Protein AF-A0A661QXN3-F1 (afdb_monomer_lite)

Secondary structure (DSSP, 8-state):
-------HHHHHHHHHS-GGGHHHHHHHHHHHHH-SS-HHHHHHHHHHHS-GGGHHHHHHHHHHHHHHHHHT----PPPTT------

Foldseek 3Di:
DDDDDDPLQVLLCVFQVDSVLSVLLQQLLCCLQQVLDDLVVVLVVVLVPDPPVCSVSSSRSSVSSNVSNVVVPDDPHDHPPPDDDDD

Sequence (87 aa):
RRSIGIPFTEIARKEVGKDLVANMVALGALTCLTKAVSPQGVEKTLLSKVPKGTVEMNQKAFKAGMSAVRKLGRLDLPKPGQVEEEL

Radius of gyration: 13.75 Å; chains: 1; bounding box: 29×25×39 Å

pLDDT: mean 87.98, std 16.82, range [36.94, 98.56]

Structure (mmCIF, N/CA/C/O backbone):
data_AF-A0A661QXN3-F1
#
_entry.id   AF-A0A661QXN3-F1
#
loop_
_atom_site.group_PDB
_atom_site.id
_atom_site.type_symbol
_atom_site.label_atom_id
_atom_site.label_alt_id
_atom_site.label_comp_id
_atom_site.label_asym_id
_atom_site.label_entity_id
_atom_site.label_seq_id
_atom_site.pdbx_PDB_ins_code
_atom_site.Cartn_x
_atom_site.Cartn_y
_atom_site.Cartn_z
_atom_site.occupancy
_atom_site.B_iso_or_equiv
_atom_site.auth_seq_id
_atom_site.auth_comp_id
_atom_site.auth_asym_id
_atom_site.auth_atom_id
_atom_site.pdbx_PDB_model_num
ATOM 1 N N . ARG A 1 1 ? 6.491 -1.796 -25.009 1.00 72.19 1 ARG A N 1
ATOM 2 C CA . ARG A 1 1 ? 5.799 -1.306 -23.787 1.00 72.19 1 ARG A CA 1
ATOM 3 C C . ARG A 1 1 ? 6.057 -2.310 -22.661 1.00 72.19 1 ARG A C 1
ATOM 5 O O . ARG A 1 1 ? 5.852 -3.490 -22.906 1.00 72.19 1 ARG A O 1
ATOM 12 N N . ARG A 1 2 ? 6.563 -1.900 -21.488 1.00 79.94 2 ARG A N 1
ATOM 13 C CA . ARG A 1 2 ? 6.705 -2.800 -20.319 1.00 79.94 2 ARG A CA 1
ATOM 14 C C . ARG A 1 2 ? 5.403 -2.772 -19.507 1.00 79.94 2 ARG A C 1
ATOM 16 O O . ARG A 1 2 ? 4.819 -1.702 -19.361 1.00 79.94 2 ARG A O 1
ATOM 23 N N . SER A 1 3 ? 4.950 -3.918 -19.002 1.00 85.50 3 SER A N 1
ATOM 24 C CA . SER A 1 3 ? 3.720 -4.042 -18.205 1.00 85.50 3 SER A CA 1
ATOM 25 C C . SER A 1 3 ? 3.933 -4.993 -17.034 1.00 85.50 3 SER A C 1
ATOM 27 O O . SER A 1 3 ? 4.518 -6.059 -17.210 1.00 85.50 3 SER A O 1
ATOM 29 N N . ILE A 1 4 ? 3.437 -4.620 -15.855 1.00 88.50 4 ILE A N 1
ATOM 30 C CA . ILE A 1 4 ? 3.522 -5.425 -14.632 1.00 88.50 4 ILE A CA 1
ATOM 31 C C . ILE A 1 4 ? 2.109 -5.535 -14.065 1.00 88.50 4 ILE A C 1
ATOM 33 O O . ILE A 1 4 ? 1.497 -4.523 -13.730 1.00 88.50 4 ILE A O 1
ATOM 37 N N . GLY A 1 5 ? 1.586 -6.757 -13.981 1.00 92.25 5 GLY A N 1
ATOM 38 C CA . GLY A 1 5 ? 0.293 -7.021 -13.359 1.00 92.25 5 GLY A CA 1
ATOM 39 C C . GLY A 1 5 ? 0.440 -7.139 -11.845 1.00 92.25 5 GLY A C 1
ATOM 40 O O . GLY A 1 5 ? 1.200 -7.979 -11.370 1.00 92.25 5 GLY A O 1
ATOM 41 N N . ILE A 1 6 ? -0.292 -6.319 -11.087 1.00 94.88 6 ILE A N 1
ATOM 42 C CA . ILE A 1 6 ? -0.378 -6.430 -9.626 1.00 94.88 6 ILE A CA 1
ATOM 43 C C . ILE A 1 6 ? -1.863 -6.416 -9.230 1.00 94.88 6 ILE A C 1
ATOM 45 O O . ILE A 1 6 ? -2.553 -5.436 -9.520 1.00 94.88 6 ILE A O 1
ATOM 49 N N . PRO A 1 7 ? -2.387 -7.470 -8.575 1.00 96.50 7 PRO A N 1
ATOM 50 C CA . PRO A 1 7 ? -3.811 -7.579 -8.264 1.00 96.50 7 PRO A CA 1
ATOM 51 C C . PRO A 1 7 ? -4.172 -6.784 -6.996 1.00 96.50 7 PRO A C 1
ATOM 53 O O . PRO A 1 7 ? -4.388 -7.347 -5.923 1.00 96.50 7 PRO A O 1
ATOM 56 N N . PHE A 1 8 ? -4.225 -5.451 -7.096 1.00 98.06 8 PHE A N 1
ATOM 57 C CA . PHE A 1 8 ? -4.375 -4.556 -5.935 1.00 98.06 8 PHE A CA 1
ATOM 58 C C . PHE A 1 8 ? -5.609 -4.844 -5.072 1.00 98.06 8 PHE A C 1
ATOM 60 O O . PHE A 1 8 ? -5.492 -4.913 -3.850 1.00 98.06 8 PHE A O 1
ATOM 67 N N . THR A 1 9 ? -6.777 -5.046 -5.687 1.00 98.06 9 THR A N 1
ATOM 68 C CA . THR A 1 9 ? -8.026 -5.330 -4.961 1.00 98.06 9 THR A CA 1
ATOM 69 C C . THR A 1 9 ? -7.971 -6.673 -4.239 1.00 98.06 9 THR A C 1
ATOM 71 O O . THR A 1 9 ? -8.427 -6.788 -3.106 1.00 98.06 9 THR A O 1
ATOM 74 N N . GLU A 1 10 ? -7.364 -7.687 -4.855 1.00 98.25 10 GLU A N 1
ATOM 75 C CA . GLU A 1 10 ? -7.195 -8.996 -4.224 1.00 98.25 10 GLU A CA 1
ATOM 76 C C . GLU A 1 10 ? -6.255 -8.916 -3.018 1.00 98.25 10 GLU A C 1
ATOM 78 O O . GLU A 1 10 ? -6.566 -9.455 -1.957 1.00 98.25 10 GLU A O 1
ATOM 83 N N . ILE A 1 11 ? -5.138 -8.194 -3.153 1.00 98.06 11 ILE A N 1
ATOM 84 C CA . ILE A 1 11 ? -4.202 -7.950 -2.050 1.00 98.06 11 ILE A CA 1
ATOM 85 C C . ILE A 1 11 ? -4.907 -7.194 -0.918 1.00 98.06 11 ILE A C 1
ATOM 87 O O . ILE A 1 11 ? -4.782 -7.581 0.239 1.00 98.06 11 ILE A O 1
ATOM 91 N N . ALA A 1 12 ? -5.691 -6.160 -1.230 1.00 98.31 12 ALA A N 1
ATOM 92 C CA . ALA A 1 12 ? -6.453 -5.410 -0.232 1.00 98.31 12 ALA A CA 1
ATOM 93 C C . ALA A 1 12 ? -7.441 -6.307 0.534 1.00 98.31 12 ALA A C 1
ATOM 95 O O . ALA A 1 12 ? -7.500 -6.265 1.767 1.00 98.31 12 ALA A O 1
ATOM 96 N N . ARG A 1 13 ? -8.157 -7.186 -0.179 1.00 98.31 13 ARG A N 1
ATOM 97 C CA . ARG A 1 13 ? -9.067 -8.168 0.423 1.00 98.31 13 ARG A CA 1
ATOM 98 C C . ARG A 1 13 ? -8.326 -9.173 1.306 1.00 98.31 13 ARG A C 1
ATOM 100 O O . ARG A 1 13 ? -8.756 -9.407 2.429 1.00 98.31 13 ARG A O 1
ATOM 107 N N . LYS A 1 14 ? -7.214 -9.742 0.831 1.00 97.94 14 LYS A N 1
ATOM 108 C CA . LYS A 1 14 ? -6.447 -10.774 1.552 1.00 97.94 14 LYS A CA 1
ATOM 109 C C . LYS A 1 14 ? -5.710 -10.227 2.774 1.00 97.94 14 LYS A C 1
ATOM 111 O O . LYS A 1 14 ? -5.724 -10.852 3.827 1.00 97.94 14 LYS A O 1
ATOM 116 N N . GLU A 1 15 ? -5.082 -9.064 2.643 1.00 97.31 15 GLU A N 1
ATOM 117 C CA . GLU A 1 15 ? -4.225 -8.502 3.691 1.00 97.31 15 GLU A CA 1
ATOM 118 C C . GLU A 1 15 ? -5.014 -7.657 4.695 1.00 97.31 15 GLU A C 1
ATOM 120 O O . GLU A 1 15 ? -4.660 -7.603 5.872 1.00 97.31 15 GLU A O 1
ATOM 125 N N . VAL A 1 16 ? -6.079 -6.979 4.261 1.00 96.81 16 VAL A N 1
ATOM 126 C CA . VAL A 1 16 ? -6.797 -5.991 5.087 1.00 96.81 16 VAL A CA 1
ATOM 127 C C . VAL A 1 16 ? -8.281 -6.329 5.263 1.00 96.81 16 VAL A C 1
ATOM 129 O O . VAL A 1 16 ? -8.934 -5.771 6.142 1.00 96.81 16 VAL A O 1
ATOM 132 N N . GLY A 1 17 ? -8.829 -7.249 4.466 1.00 96.38 17 GLY A N 1
ATOM 133 C CA . GLY A 1 17 ? -10.247 -7.620 4.521 1.00 96.38 17 GLY A CA 1
ATOM 134 C C . GLY A 1 17 ? -11.185 -6.595 3.879 1.00 96.38 17 GLY A C 1
ATOM 135 O O . GLY A 1 17 ? -12.397 -6.696 4.054 1.00 96.38 17 GLY A O 1
ATOM 136 N N . LYS A 1 18 ? -10.659 -5.585 3.168 1.00 94.00 18 LYS A N 1
ATOM 137 C CA . LYS A 1 18 ? -11.453 -4.479 2.605 1.00 94.00 18 LYS A CA 1
ATOM 138 C C . LYS A 1 18 ? -10.947 -4.060 1.228 1.00 94.00 18 LYS A C 1
ATOM 140 O O . LYS A 1 18 ? -9.813 -3.620 1.100 1.00 94.00 18 LYS A O 1
ATOM 145 N N . ASP A 1 19 ? -11.821 -4.076 0.227 1.00 95.19 19 ASP A N 1
ATOM 146 C CA . ASP A 1 19 ? -11.482 -3.638 -1.139 1.00 95.19 19 ASP A CA 1
ATOM 147 C C . ASP A 1 19 ? -11.237 -2.128 -1.238 1.00 95.19 19 ASP A C 1
ATOM 149 O O . ASP A 1 19 ? -10.428 -1.675 -2.042 1.00 95.19 19 ASP A O 1
ATOM 153 N N . LEU A 1 20 ? -11.899 -1.355 -0.371 1.00 95.62 20 LEU A N 1
ATOM 154 C CA . LEU A 1 20 ? -11.790 0.104 -0.245 1.00 95.62 20 LEU A CA 1
ATOM 155 C C . LEU A 1 20 ? -10.334 0.603 -0.212 1.00 95.62 20 LEU A C 1
ATOM 157 O O . LEU A 1 20 ? -10.055 1.684 -0.718 1.00 95.62 20 LEU A O 1
ATOM 161 N N . VAL A 1 21 ? -9.407 -0.163 0.372 1.00 97.62 21 VAL A N 1
ATOM 162 C CA . VAL A 1 21 ? -8.002 0.255 0.524 1.00 97.62 21 VAL A CA 1
ATOM 163 C C . VAL A 1 21 ? -7.099 -0.195 -0.634 1.00 97.62 21 VAL A C 1
ATOM 165 O O . VAL A 1 21 ? -5.875 -0.104 -0.534 1.00 97.62 21 VAL A O 1
ATOM 168 N N . ALA A 1 22 ? -7.662 -0.663 -1.753 1.00 98.19 22 ALA A N 1
ATOM 169 C CA . ALA A 1 22 ? -6.895 -1.062 -2.937 1.00 98.19 22 ALA A CA 1
ATOM 170 C C . ALA A 1 22 ? -6.028 0.074 -3.505 1.00 98.19 22 ALA A C 1
ATOM 172 O O . ALA A 1 22 ? -4.914 -0.168 -3.968 1.00 98.19 22 ALA A O 1
ATOM 173 N N . ASN A 1 23 ? -6.489 1.323 -3.414 1.00 97.62 23 ASN A N 1
ATOM 174 C CA . ASN A 1 23 ? -5.703 2.496 -3.798 1.00 97.62 23 ASN A CA 1
ATOM 175 C C . ASN A 1 23 ? -4.426 2.650 -2.952 1.00 97.62 23 ASN A C 1
ATOM 177 O O . ASN A 1 23 ? -3.374 2.979 -3.491 1.00 97.62 23 ASN A O 1
ATOM 181 N N . MET A 1 24 ? -4.477 2.354 -1.652 1.00 98.31 24 MET A N 1
ATOM 182 C CA . MET A 1 24 ? -3.299 2.376 -0.783 1.00 98.31 24 MET A CA 1
ATOM 183 C C . MET A 1 24 ? -2.309 1.274 -1.150 1.00 98.31 24 MET A C 1
ATOM 185 O O . MET A 1 24 ? -1.104 1.523 -1.158 1.00 98.31 24 MET A O 1
ATOM 189 N N . VAL A 1 25 ? -2.803 0.084 -1.514 1.00 98.50 25 VAL A N 1
ATOM 190 C CA . VAL A 1 25 ? -1.959 -0.989 -2.065 1.00 98.50 25 VAL A CA 1
ATOM 191 C C . VAL A 1 25 ? -1.281 -0.518 -3.354 1.00 98.50 25 VAL A C 1
ATOM 193 O O . VAL A 1 25 ? -0.069 -0.672 -3.502 1.00 98.50 25 VAL A O 1
ATOM 196 N N . ALA A 1 26 ? -2.028 0.108 -4.265 1.00 97.94 26 ALA A N 1
ATOM 197 C CA . ALA A 1 26 ? -1.476 0.642 -5.506 1.00 97.94 26 ALA A CA 1
ATOM 198 C C . ALA A 1 26 ? -0.396 1.706 -5.247 1.00 97.94 26 ALA A C 1
ATOM 200 O O . ALA A 1 26 ? 0.687 1.634 -5.826 1.00 97.94 26 ALA A O 1
ATOM 201 N N . LEU A 1 27 ? -0.641 2.646 -4.328 1.00 98.00 27 LEU A N 1
ATOM 202 C CA . LEU A 1 27 ? 0.330 3.678 -3.953 1.00 98.00 27 LEU A CA 1
ATOM 203 C C . LEU A 1 27 ? 1.601 3.072 -3.351 1.00 98.00 27 LEU A C 1
ATOM 205 O O . LEU A 1 27 ? 2.698 3.436 -3.766 1.00 98.00 27 LEU A O 1
ATOM 209 N N . GLY A 1 28 ? 1.475 2.098 -2.447 1.00 97.88 28 GLY A N 1
ATOM 210 C CA . GLY A 1 28 ? 2.628 1.387 -1.890 1.00 97.88 28 GLY A CA 1
ATOM 211 C C . GLY A 1 28 ? 3.449 0.659 -2.952 1.00 97.88 28 GLY A C 1
ATOM 212 O O . GLY A 1 28 ? 4.682 0.723 -2.946 1.00 97.88 28 GLY A O 1
ATOM 213 N N . ALA A 1 29 ? 2.774 0.010 -3.904 1.00 96.75 29 ALA A N 1
ATOM 214 C CA . ALA A 1 29 ? 3.430 -0.642 -5.029 1.00 96.75 29 ALA A CA 1
ATOM 215 C C . ALA A 1 29 ? 4.173 0.377 -5.905 1.00 96.75 29 ALA A C 1
ATOM 217 O O . ALA A 1 29 ? 5.367 0.214 -6.144 1.00 96.75 29 ALA A O 1
ATOM 218 N N . LEU A 1 30 ? 3.512 1.463 -6.315 1.00 95.38 30 LEU A N 1
ATOM 219 C CA . LEU A 1 30 ? 4.116 2.514 -7.137 1.00 95.38 30 LEU A CA 1
ATOM 220 C C . LEU A 1 30 ? 5.318 3.162 -6.449 1.00 95.38 30 LEU A C 1
ATOM 222 O O . LEU A 1 30 ? 6.359 3.320 -7.082 1.00 95.38 30 LEU A O 1
ATOM 226 N N . THR A 1 31 ? 5.221 3.478 -5.156 1.00 96.31 31 THR A N 1
ATOM 227 C CA . THR A 1 31 ? 6.338 4.042 -4.386 1.00 96.31 31 THR A CA 1
ATOM 228 C C . THR A 1 31 ? 7.541 3.099 -4.356 1.00 96.31 31 THR A C 1
ATOM 230 O O . THR A 1 31 ? 8.675 3.536 -4.550 1.00 96.31 31 THR A O 1
ATOM 233 N N . CYS A 1 32 ? 7.312 1.798 -4.154 1.00 94.12 32 CYS A N 1
ATOM 234 C CA . CYS A 1 32 ? 8.390 0.809 -4.156 1.00 94.12 32 CYS A CA 1
ATOM 235 C C . CYS A 1 32 ? 8.983 0.583 -5.555 1.00 94.12 32 CYS A C 1
ATOM 237 O O . CYS A 1 32 ? 10.187 0.352 -5.681 1.00 94.12 32 CYS A O 1
ATOM 239 N N . LEU A 1 33 ? 8.137 0.622 -6.585 1.00 92.38 33 LEU A N 1
ATOM 240 C CA . LEU A 1 33 ? 8.501 0.350 -7.969 1.00 92.38 33 LEU A CA 1
ATOM 241 C C . LEU A 1 33 ? 9.322 1.497 -8.563 1.00 92.38 33 LEU A C 1
ATOM 243 O O . LEU A 1 33 ? 10.421 1.281 -9.061 1.00 92.38 33 LEU A O 1
ATOM 247 N N . THR A 1 34 ? 8.813 2.724 -8.489 1.00 91.56 34 THR A N 1
ATOM 248 C CA . THR A 1 34 ? 9.424 3.870 -9.178 1.00 91.56 34 THR A CA 1
ATOM 249 C C . THR A 1 34 ? 10.629 4.430 -8.435 1.00 91.56 34 THR A C 1
ATOM 251 O O . THR A 1 34 ? 11.510 5.008 -9.063 1.00 91.56 34 THR A O 1
ATOM 254 N N . LYS A 1 35 ? 10.668 4.290 -7.100 1.00 89.94 35 LYS A N 1
ATOM 255 C CA . LYS A 1 35 ? 11.666 4.930 -6.223 1.00 89.94 35 LYS A CA 1
ATOM 256 C C . LYS A 1 35 ? 11.773 6.451 -6.432 1.00 89.94 35 LYS A C 1
ATOM 258 O O . LYS A 1 35 ? 12.784 7.043 -6.069 1.00 89.94 35 LYS A O 1
ATOM 263 N N . ALA A 1 36 ? 10.741 7.079 -7.001 1.00 92.56 36 ALA A N 1
ATOM 264 C CA . ALA A 1 36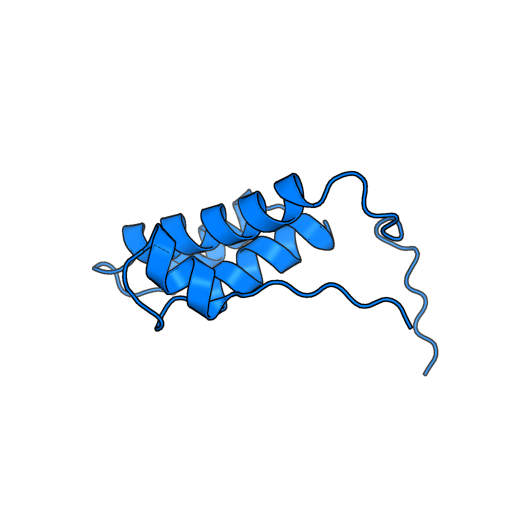 ? 10.726 8.510 -7.301 1.00 92.56 36 ALA A CA 1
ATOM 265 C C . ALA A 1 36 ? 10.675 9.377 -6.031 1.00 92.56 36 ALA A C 1
ATOM 267 O O . ALA A 1 36 ? 11.079 10.533 -6.039 1.00 92.56 36 ALA A O 1
ATOM 268 N N . VAL A 1 37 ? 10.172 8.809 -4.934 1.00 92.69 37 VAL A N 1
ATOM 269 C CA . VAL A 1 37 ? 9.976 9.471 -3.641 1.00 92.69 37 VAL A CA 1
ATOM 270 C C . VAL A 1 37 ? 10.305 8.507 -2.502 1.00 92.69 37 VAL A C 1
ATOM 272 O O . VAL A 1 37 ? 10.272 7.286 -2.676 1.00 92.69 37 VAL A O 1
ATOM 275 N N . SER A 1 38 ? 10.612 9.042 -1.316 1.00 95.19 38 SER A N 1
ATOM 276 C CA . SER A 1 38 ? 10.910 8.210 -0.148 1.00 95.19 38 SER A CA 1
ATOM 277 C C . SER A 1 38 ? 9.646 7.503 0.373 1.00 95.19 38 SER A C 1
ATOM 279 O O . SER A 1 38 ? 8.615 8.155 0.569 1.00 95.19 38 SER A O 1
ATOM 281 N N . PRO A 1 39 ? 9.698 6.185 0.663 1.00 94.88 39 PRO A N 1
ATOM 282 C CA . PRO A 1 39 ? 8.555 5.463 1.223 1.00 94.88 39 PRO A CA 1
ATOM 283 C C . PRO A 1 39 ? 8.016 6.084 2.513 1.00 94.88 39 PRO A C 1
ATOM 285 O O . PRO A 1 39 ? 6.806 6.193 2.685 1.00 94.88 39 PRO A O 1
ATOM 288 N N . GLN A 1 40 ? 8.910 6.552 3.384 1.00 96.31 40 GLN A N 1
ATOM 289 C CA . GLN A 1 40 ? 8.560 7.169 4.662 1.00 96.31 40 GLN A CA 1
ATOM 290 C C . GLN A 1 40 ? 7.818 8.500 4.472 1.00 96.31 40 GLN A C 1
ATOM 292 O O . GLN A 1 40 ? 6.866 8.785 5.199 1.00 96.31 40 GLN A O 1
ATOM 297 N N . GLY A 1 41 ? 8.234 9.315 3.494 1.00 96.62 41 GLY A N 1
ATOM 298 C CA . GLY A 1 41 ? 7.588 10.593 3.191 1.00 96.62 41 GLY A CA 1
ATOM 299 C C . GLY A 1 41 ? 6.179 10.405 2.633 1.00 96.62 41 GLY A C 1
ATOM 300 O O . GLY A 1 41 ? 5.245 11.096 3.055 1.00 96.62 41 GLY A O 1
ATOM 301 N N . VAL A 1 42 ? 6.012 9.421 1.742 1.00 96.69 42 VAL A N 1
ATOM 302 C CA . VAL A 1 42 ? 4.698 9.045 1.207 1.00 96.69 42 VAL A CA 1
ATOM 303 C C . VAL A 1 42 ? 3.805 8.505 2.317 1.00 96.69 42 VAL A C 1
ATOM 305 O O . VAL A 1 42 ? 2.705 9.019 2.497 1.00 96.69 42 VAL A O 1
ATOM 308 N N . GLU A 1 43 ? 4.279 7.537 3.104 1.00 97.19 43 GLU A N 1
ATOM 309 C CA . GLU A 1 43 ? 3.507 6.936 4.198 1.00 97.19 43 GLU A CA 1
ATOM 310 C C . GLU A 1 43 ? 3.019 8.007 5.181 1.00 97.19 43 GLU A C 1
ATOM 312 O O . GLU A 1 43 ? 1.822 8.103 5.446 1.00 97.19 43 GLU A O 1
ATOM 317 N N . LYS A 1 44 ? 3.910 8.891 5.648 1.00 97.19 44 LYS A N 1
ATOM 318 C CA . LYS A 1 44 ? 3.544 9.989 6.556 1.00 97.19 44 LYS A CA 1
ATOM 319 C C . LYS A 1 44 ? 2.481 10.910 5.952 1.00 97.19 44 LYS A C 1
ATOM 321 O O . LYS A 1 44 ? 1.509 11.255 6.625 1.00 97.19 44 LYS A O 1
ATOM 326 N N . THR A 1 45 ? 2.656 11.303 4.690 1.00 97.12 45 THR A N 1
ATOM 327 C CA . THR A 1 45 ? 1.719 12.198 3.996 1.00 97.12 45 THR A CA 1
ATOM 328 C C . THR A 1 45 ? 0.351 11.546 3.831 1.00 97.12 45 THR A C 1
ATOM 330 O O . THR A 1 45 ? -0.659 12.162 4.172 1.00 97.12 45 THR A O 1
ATOM 333 N N . LEU A 1 46 ? 0.302 10.290 3.382 1.00 96.19 46 LEU A N 1
ATOM 334 C CA . LEU A 1 46 ? -0.954 9.569 3.196 1.00 96.19 46 LEU A CA 1
ATOM 335 C C . LEU A 1 46 ? -1.694 9.382 4.524 1.00 96.19 46 LEU A C 1
ATOM 337 O O . LEU A 1 46 ? -2.879 9.699 4.610 1.00 96.19 46 LEU A O 1
ATOM 341 N N . LEU A 1 47 ? -1.001 8.949 5.582 1.00 96.44 47 LEU A N 1
ATOM 342 C CA . LEU A 1 47 ? -1.630 8.717 6.886 1.00 96.44 47 LEU A CA 1
ATOM 343 C C . LEU A 1 47 ? -2.155 10.005 7.540 1.00 96.44 47 LEU A C 1
ATOM 345 O O . LEU A 1 47 ? -3.109 9.946 8.309 1.00 96.44 47 LEU A O 1
ATOM 349 N N . SER A 1 48 ? -1.602 11.173 7.193 1.00 97.00 48 SER A N 1
ATOM 350 C CA . SER A 1 48 ? -2.141 12.470 7.634 1.00 97.00 48 SER A CA 1
ATOM 351 C C . SER A 1 48 ? -3.461 12.867 6.958 1.00 97.00 48 SER A C 1
ATOM 353 O O . SER A 1 48 ? -4.155 13.758 7.448 1.00 97.00 48 SER A O 1
ATOM 355 N N . LYS A 1 49 ? -3.804 12.236 5.827 1.00 96.31 49 LYS A N 1
ATOM 356 C CA . LYS A 1 49 ? -4.986 12.562 5.012 1.00 96.31 49 LYS A CA 1
ATOM 357 C C . LYS A 1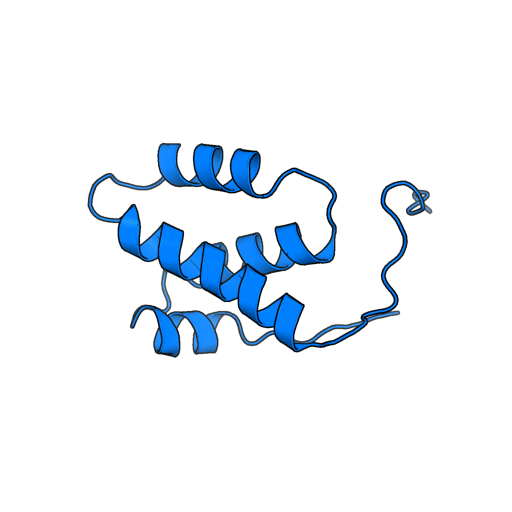 49 ? -6.142 11.581 5.198 1.00 96.31 49 LYS A C 1
ATOM 359 O O . LYS A 1 49 ? -7.271 11.923 4.857 1.00 96.31 49 LYS A O 1
ATOM 364 N N . V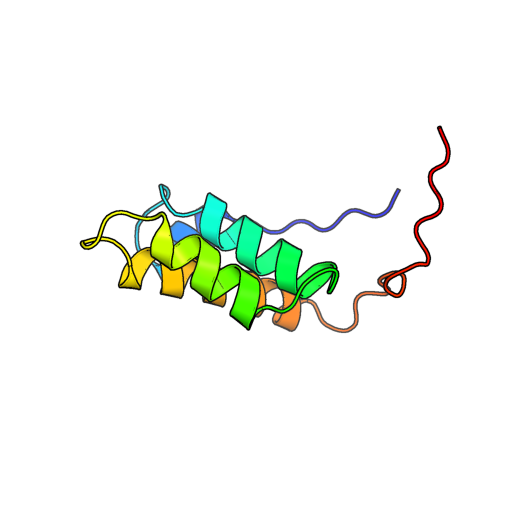AL A 1 50 ? -5.887 10.382 5.723 1.00 95.81 50 VAL A N 1
ATOM 365 C CA . VAL A 1 50 ? -6.940 9.384 5.964 1.00 95.81 50 VAL A CA 1
ATOM 366 C C . VAL A 1 50 ? -7.693 9.665 7.274 1.00 95.81 50 VAL A C 1
ATOM 368 O O . VAL A 1 50 ? -7.120 10.225 8.211 1.00 95.81 50 VAL A O 1
ATOM 371 N N . PRO A 1 51 ? -8.970 9.257 7.398 1.00 96.06 51 PRO A N 1
ATOM 372 C CA . PRO A 1 51 ? -9.708 9.365 8.654 1.00 96.06 51 PRO A CA 1
ATOM 373 C C . PRO A 1 51 ? -8.990 8.655 9.810 1.00 96.06 51 PRO A C 1
ATOM 375 O O . PRO A 1 51 ? -8.491 7.540 9.637 1.00 96.06 51 PRO A O 1
ATOM 378 N N . LYS A 1 52 ? -9.009 9.253 11.012 1.00 93.94 52 LYS A N 1
ATOM 379 C CA . LYS A 1 52 ? -8.299 8.743 12.206 1.00 93.94 52 LYS A CA 1
ATOM 380 C C . LYS A 1 52 ? -8.594 7.267 12.508 1.00 93.94 52 LYS A C 1
ATOM 382 O O . LYS A 1 52 ? -7.675 6.508 12.789 1.00 93.94 52 LYS A O 1
ATOM 387 N N . GLY A 1 53 ? -9.850 6.834 12.364 1.00 95.94 53 GLY A N 1
ATOM 388 C CA . GLY A 1 53 ? -10.266 5.438 12.576 1.00 95.94 53 GLY A CA 1
ATOM 389 C C . GLY A 1 53 ? -9.799 4.445 11.501 1.00 95.94 53 GLY A C 1
ATOM 390 O O . GLY A 1 53 ? -10.155 3.272 11.555 1.00 95.94 53 GLY A O 1
ATOM 391 N N . THR A 1 54 ? -9.041 4.898 10.499 1.00 96.00 54 THR A N 1
ATOM 392 C CA . THR A 1 54 ? -8.602 4.079 9.359 1.00 96.00 54 THR A CA 1
ATOM 393 C C . THR A 1 54 ? -7.093 4.087 9.131 1.00 96.00 54 THR A C 1
ATOM 395 O O . THR A 1 54 ? -6.619 3.487 8.168 1.00 96.00 54 THR A O 1
ATOM 398 N N . VAL A 1 55 ? -6.323 4.727 10.012 1.00 97.62 55 VAL A N 1
ATOM 399 C CA . VAL A 1 55 ? -4.864 4.856 9.867 1.00 97.62 55 VAL A CA 1
ATOM 400 C C . VAL A 1 55 ? -4.198 3.485 9.751 1.00 97.62 55 VAL A C 1
ATOM 402 O O . VAL A 1 55 ? -3.477 3.240 8.788 1.00 97.62 55 VAL A O 1
ATOM 405 N N . GLU A 1 56 ? -4.505 2.562 10.662 1.00 97.19 56 GLU A N 1
ATOM 406 C CA . GLU A 1 56 ? -3.875 1.237 10.698 1.00 97.19 56 GLU A CA 1
ATOM 407 C C . GLU A 1 56 ? -4.165 0.414 9.432 1.00 97.19 56 GLU A C 1
ATOM 409 O O . GLU A 1 56 ? -3.249 -0.139 8.821 1.00 97.19 56 GLU A O 1
ATOM 414 N N . MET A 1 57 ? -5.424 0.387 8.976 1.00 97.25 57 MET A N 1
ATOM 415 C CA . MET A 1 57 ? -5.801 -0.377 7.781 1.00 97.25 57 MET A CA 1
ATOM 416 C C . MET A 1 57 ? -5.155 0.189 6.505 1.00 97.25 57 MET A C 1
ATOM 418 O O . MET A 1 57 ? -4.673 -0.575 5.668 1.00 97.25 57 MET A O 1
ATOM 422 N N . ASN A 1 58 ? -5.087 1.519 6.370 1.00 98.25 58 ASN A N 1
ATOM 423 C CA . ASN A 1 58 ? -4.446 2.173 5.226 1.00 98.25 58 ASN A CA 1
ATOM 424 C C . ASN A 1 58 ? -2.923 1.981 5.267 1.00 98.25 58 ASN A C 1
ATOM 426 O O . ASN A 1 58 ? -2.306 1.726 4.231 1.00 98.25 58 ASN A O 1
ATOM 430 N N . GLN A 1 59 ? -2.318 2.026 6.458 1.00 98.38 59 GLN A N 1
ATOM 431 C CA . GLN A 1 59 ? -0.898 1.740 6.645 1.00 98.38 59 GLN A CA 1
ATOM 432 C C . GLN A 1 59 ? -0.558 0.297 6.251 1.00 98.38 59 GLN A C 1
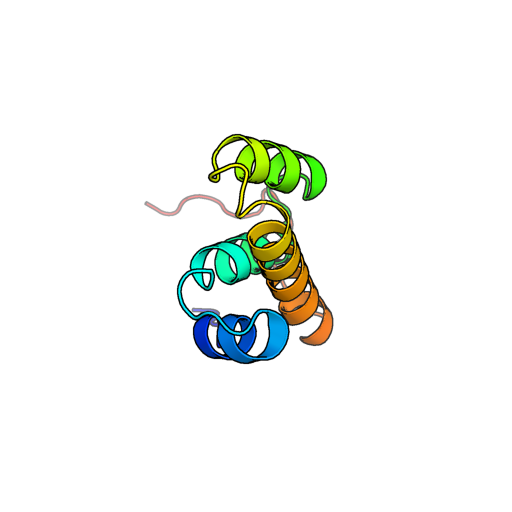ATOM 434 O O . GLN A 1 59 ? 0.417 0.059 5.532 1.00 98.38 59 GLN A O 1
ATOM 439 N N . LYS A 1 60 ? -1.378 -0.672 6.677 1.00 98.44 60 LYS A N 1
ATOM 440 C CA . LYS A 1 60 ? -1.217 -2.084 6.307 1.00 98.44 60 LYS A CA 1
ATOM 441 C C . LYS A 1 60 ? -1.332 -2.279 4.793 1.00 98.44 60 LYS A C 1
ATOM 443 O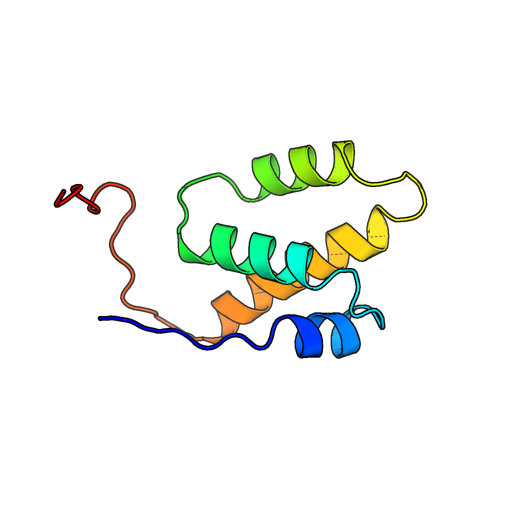 O . LYS A 1 60 ? -0.472 -2.930 4.204 1.00 98.44 60 LYS A O 1
ATOM 448 N N . ALA A 1 61 ? -2.331 -1.662 4.159 1.00 98.56 61 ALA A N 1
ATOM 449 C CA . ALA A 1 61 ? -2.519 -1.710 2.709 1.00 98.56 61 ALA A CA 1
ATOM 450 C C . ALA A 1 61 ? -1.317 -1.136 1.939 1.00 98.56 61 ALA A C 1
ATOM 452 O O . ALA A 1 61 ? -0.815 -1.770 1.011 1.00 98.56 61 ALA A O 1
ATOM 453 N N . PHE A 1 62 ? -0.799 0.020 2.363 1.00 98.56 62 PHE A N 1
ATOM 454 C CA . PHE A 1 62 ? 0.396 0.625 1.771 1.00 98.56 62 PHE A CA 1
ATOM 455 C C . PHE A 1 62 ? 1.608 -0.317 1.833 1.00 98.56 62 PHE A C 1
ATOM 457 O O . PHE A 1 62 ? 2.255 -0.595 0.819 1.00 98.56 62 PHE A O 1
ATOM 464 N N . LYS A 1 63 ? 1.876 -0.894 3.009 1.00 98.38 63 LYS A N 1
ATOM 465 C CA . LYS A 1 63 ? 2.975 -1.856 3.193 1.00 98.38 63 LYS A CA 1
ATOM 466 C C . LYS A 1 63 ? 2.775 -3.134 2.370 1.00 98.38 63 LYS A C 1
ATOM 468 O O . LYS A 1 63 ? 3.748 -3.650 1.815 1.00 98.38 63 LYS A O 1
ATOM 473 N N . ALA A 1 64 ? 1.538 -3.616 2.235 1.00 98.25 64 ALA A N 1
ATOM 474 C CA . ALA A 1 64 ? 1.208 -4.761 1.387 1.00 98.25 64 ALA A CA 1
ATOM 475 C C . ALA A 1 64 ? 1.541 -4.497 -0.091 1.00 98.25 64 ALA A C 1
ATOM 477 O O . ALA A 1 64 ? 2.146 -5.347 -0.745 1.00 98.25 64 ALA A O 1
ATOM 478 N N . GLY A 1 65 ? 1.245 -3.293 -0.589 1.00 97.50 65 GLY A N 1
ATOM 479 C CA . GLY A 1 65 ? 1.630 -2.850 -1.930 1.00 97.50 65 GLY A CA 1
ATOM 480 C C . GLY A 1 65 ? 3.138 -2.885 -2.169 1.00 97.50 65 GLY A C 1
ATOM 481 O O . GLY A 1 65 ? 3.608 -3.448 -3.158 1.00 97.50 65 GLY A O 1
ATOM 482 N N . MET A 1 66 ? 3.915 -2.352 -1.222 1.00 97.06 66 MET A N 1
ATOM 483 C CA . MET A 1 66 ? 5.380 -2.409 -1.291 1.00 97.06 66 MET A CA 1
ATOM 484 C C . MET A 1 66 ? 5.896 -3.854 -1.285 1.00 97.06 66 MET A C 1
ATOM 486 O O . MET A 1 66 ? 6.808 -4.199 -2.037 1.00 97.06 66 MET A O 1
ATOM 490 N N . SER A 1 67 ? 5.320 -4.704 -0.431 1.00 96.56 67 SER A N 1
ATOM 491 C CA . SER A 1 67 ? 5.683 -6.121 -0.324 1.00 96.56 67 SER A CA 1
ATOM 492 C C . SER A 1 67 ? 5.409 -6.877 -1.625 1.00 96.56 67 SER A C 1
ATOM 494 O O . SER A 1 67 ? 6.258 -7.651 -2.068 1.00 96.56 67 SER A O 1
ATOM 496 N N . ALA A 1 68 ? 4.278 -6.600 -2.285 1.00 95.06 68 ALA A N 1
ATOM 497 C CA . ALA A 1 68 ? 3.932 -7.205 -3.568 1.00 95.06 68 ALA A CA 1
ATOM 498 C C . ALA A 1 68 ? 5.019 -6.958 -4.623 1.00 95.06 68 ALA A C 1
ATOM 500 O O . ALA A 1 68 ? 5.443 -7.900 -5.282 1.00 95.06 68 ALA A O 1
ATOM 501 N N . VAL A 1 69 ? 5.549 -5.733 -4.711 1.00 94.00 69 VAL A N 1
ATOM 502 C CA . VAL A 1 69 ? 6.640 -5.406 -5.646 1.00 94.00 69 VAL A CA 1
ATOM 503 C C . VAL A 1 69 ? 7.948 -6.098 -5.270 1.00 94.00 69 VAL A C 1
ATOM 505 O O . VAL A 1 69 ? 8.625 -6.631 -6.145 1.00 94.00 69 VAL A O 1
ATOM 508 N N . ARG A 1 70 ? 8.306 -6.152 -3.980 1.00 91.06 70 ARG A N 1
ATOM 509 C CA . ARG A 1 70 ? 9.539 -6.832 -3.531 1.00 91.06 70 ARG A CA 1
ATOM 510 C C . ARG A 1 70 ? 9.542 -8.329 -3.853 1.00 91.06 70 ARG A C 1
ATOM 512 O O . ARG A 1 70 ? 10.610 -8.887 -4.085 1.00 91.06 70 ARG A O 1
ATOM 519 N N . LYS A 1 71 ? 8.366 -8.964 -3.889 1.00 89.19 71 LYS A N 1
ATOM 520 C CA . LYS A 1 71 ? 8.202 -10.384 -4.244 1.00 89.19 71 LYS A CA 1
ATOM 521 C C . LYS A 1 71 ? 8.342 -10.664 -5.746 1.00 89.19 71 LYS A C 1
ATOM 523 O O . LYS A 1 71 ? 8.571 -11.812 -6.103 1.00 89.19 71 LYS A O 1
ATOM 528 N N . LEU A 1 72 ? 8.251 -9.650 -6.615 1.00 83.38 72 LEU A N 1
ATOM 529 C CA . LEU A 1 72 ? 8.370 -9.818 -8.072 1.00 83.38 72 LEU A CA 1
ATOM 530 C C . LEU A 1 72 ? 9.816 -10.064 -8.558 1.00 83.38 72 LEU A C 1
ATOM 532 O O . LEU A 1 72 ? 10.027 -10.291 -9.745 1.00 83.38 72 LEU A O 1
ATOM 536 N N . GLY A 1 73 ? 10.816 -10.052 -7.668 1.00 68.75 73 GLY A N 1
ATOM 537 C CA . GLY A 1 73 ? 12.221 -10.266 -8.031 1.00 68.75 73 GLY A CA 1
ATOM 538 C C . GLY A 1 73 ? 12.880 -9.038 -8.671 1.00 68.75 73 GLY A C 1
ATOM 539 O O . GLY A 1 73 ? 12.403 -7.909 -8.531 1.00 68.75 73 GLY A O 1
ATOM 540 N N . ARG A 1 74 ? 14.030 -9.235 -9.337 1.00 62.28 74 ARG A N 1
ATOM 541 C CA . ARG A 1 74 ? 14.778 -8.149 -9.991 1.00 62.28 74 ARG A CA 1
ATOM 542 C C . ARG A 1 74 ? 14.033 -7.709 -11.249 1.00 62.28 74 ARG A C 1
ATOM 544 O O . ARG A 1 74 ? 14.234 -8.238 -12.332 1.00 62.28 74 ARG A O 1
ATOM 551 N N . LEU A 1 75 ? 13.158 -6.734 -11.073 1.00 64.50 75 LEU A N 1
ATOM 552 C CA . LEU A 1 75 ? 12.549 -6.010 -12.171 1.00 64.50 75 LEU A CA 1
ATOM 553 C C . LEU A 1 75 ? 13.602 -5.077 -12.787 1.00 64.50 75 LEU A C 1
ATOM 555 O O . LEU A 1 75 ? 14.165 -4.236 -12.081 1.00 64.50 75 LEU A O 1
ATOM 559 N N . ASP A 1 76 ? 13.857 -5.209 -14.090 1.00 59.91 76 ASP A N 1
ATOM 560 C CA . ASP A 1 76 ? 14.652 -4.240 -14.850 1.00 59.91 76 ASP A CA 1
ATOM 561 C C . ASP A 1 76 ? 13.864 -2.932 -14.956 1.00 59.91 76 ASP A C 1
ATOM 563 O O . ASP A 1 76 ? 13.143 -2.676 -15.923 1.00 59.91 76 ASP A O 1
ATOM 567 N N . LEU A 1 77 ? 13.946 -2.110 -13.913 1.00 59.16 77 LEU A N 1
ATOM 568 C CA . LEU A 1 77 ? 13.336 -0.788 -13.875 1.00 59.16 77 LEU A CA 1
ATOM 569 C C . LEU A 1 77 ? 14.375 0.260 -14.264 1.00 59.16 77 LEU A C 1
ATOM 571 O O . LEU A 1 77 ? 15.522 0.170 -13.811 1.00 59.16 77 LEU A O 1
ATOM 575 N N . PRO A 1 78 ? 13.991 1.250 -15.089 1.00 51.31 78 PRO A N 1
ATOM 576 C CA . PRO A 1 78 ? 14.849 2.393 -15.353 1.00 51.31 78 PRO A CA 1
ATOM 577 C C . PRO A 1 78 ? 15.200 3.072 -14.027 1.00 51.31 78 PRO A C 1
ATOM 579 O O . PRO A 1 78 ? 14.372 3.164 -13.114 1.00 51.31 78 PRO A O 1
ATOM 582 N N . LYS A 1 79 ? 16.453 3.507 -13.892 1.00 48.47 79 LYS A N 1
ATOM 583 C CA . LYS A 1 79 ? 16.891 4.239 -12.704 1.00 48.47 79 LYS A CA 1
ATOM 584 C C . LYS A 1 79 ? 16.130 5.574 -12.643 1.00 48.47 79 LYS A C 1
ATOM 586 O O . LYS A 1 79 ? 15.821 6.135 -13.698 1.00 48.47 79 LYS A O 1
ATOM 591 N N . PRO A 1 80 ? 15.833 6.096 -11.439 1.00 45.53 80 PRO A N 1
ATOM 592 C CA . PRO A 1 80 ? 15.263 7.433 -11.295 1.00 45.53 80 PRO A CA 1
ATOM 593 C C . PRO A 1 80 ? 16.076 8.450 -12.113 1.00 45.53 80 PRO A C 1
ATOM 595 O O . PRO A 1 80 ? 17.300 8.476 -11.994 1.00 45.53 80 PRO A O 1
ATOM 598 N N . GLY A 1 81 ? 15.405 9.227 -12.969 1.00 55.19 81 GLY A N 1
ATOM 599 C CA . GLY A 1 81 ? 16.036 10.202 -13.872 1.00 55.19 81 GLY A CA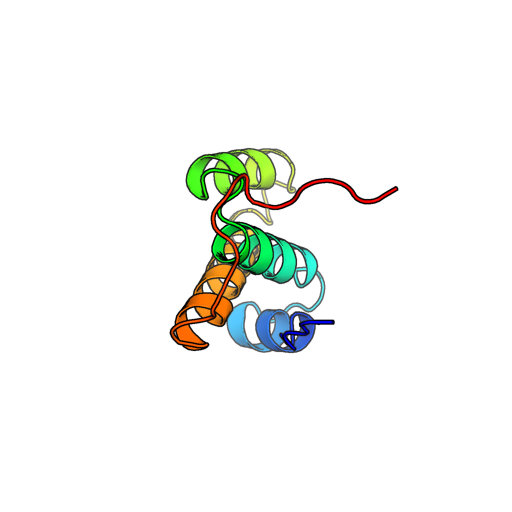 1
ATOM 600 C C . GLY A 1 81 ? 16.331 9.717 -15.299 1.00 55.19 81 GLY A C 1
ATOM 601 O O . GLY A 1 81 ? 16.827 10.503 -16.090 1.00 55.19 81 GLY A O 1
ATOM 602 N N . GLN A 1 82 ? 16.021 8.463 -15.655 1.00 52.19 82 GLN A N 1
ATOM 603 C CA . GLN A 1 82 ? 16.145 7.952 -17.037 1.00 52.19 82 GLN A CA 1
ATOM 604 C C . GLN A 1 82 ? 14.836 8.014 -17.845 1.00 52.19 82 GLN A C 1
ATOM 606 O O . GLN A 1 82 ? 14.735 7.389 -18.898 1.00 52.19 82 GLN A O 1
ATOM 611 N N . VAL A 1 83 ? 13.810 8.691 -17.329 1.00 54.97 83 VAL A N 1
ATOM 612 C CA . VAL A 1 83 ? 12.554 8.915 -18.054 1.00 54.97 83 VAL A CA 1
ATOM 613 C C . VAL A 1 83 ? 12.648 10.312 -18.650 1.00 54.97 83 VAL A C 1
ATOM 615 O O . VAL A 1 83 ? 12.299 11.288 -17.996 1.00 54.97 83 VAL A O 1
ATOM 618 N N . GLU A 1 84 ? 13.229 10.406 -19.843 1.00 52.97 84 GLU A N 1
ATOM 619 C CA . GLU A 1 84 ? 13.059 11.588 -20.683 1.00 52.97 84 GLU A CA 1
ATOM 620 C C . GLU A 1 84 ? 11.636 11.552 -21.256 1.00 52.97 84 GLU A C 1
ATOM 622 O O . GLU A 1 84 ? 11.145 10.502 -21.679 1.00 52.97 84 GLU A O 1
ATOM 627 N N . GLU A 1 85 ? 10.948 12.689 -21.168 1.00 46.69 85 GLU A N 1
ATOM 628 C CA . GLU A 1 85 ? 9.633 12.906 -21.762 1.00 46.69 85 GLU A CA 1
ATOM 629 C C . GLU A 1 85 ? 9.780 12.931 -23.289 1.00 46.69 85 GLU A C 1
ATOM 631 O O . GLU A 1 85 ? 10.270 13.904 -23.853 1.00 46.69 85 GLU A O 1
ATOM 636 N N . GLU A 1 86 ? 9.343 11.874 -23.971 1.00 36.94 86 GLU A N 1
ATOM 637 C CA . GLU A 1 86 ? 8.922 12.001 -25.367 1.00 36.94 86 GLU A CA 1
ATOM 638 C C . GLU A 1 86 ? 7.459 12.471 -25.359 1.00 36.94 86 GLU A C 1
ATOM 640 O O . GLU A 1 86 ? 6.553 11.706 -25.009 1.00 36.94 86 GLU A O 1
ATOM 645 N N . LEU A 1 87 ? 7.268 13.761 -25.665 1.00 38.03 87 LEU A N 1
ATOM 646 C CA . LEU A 1 87 ? 5.985 14.374 -26.031 1.00 38.03 87 LEU A CA 1
ATOM 647 C C . LEU A 1 87 ? 5.632 14.052 -27.486 1.00 38.03 87 LEU A C 1
ATOM 649 O O . LEU A 1 87 ? 6.544 14.134 -28.340 1.00 38.03 87 LEU A O 1
#